Protein AF-A0A6A8LRF7-F1 (afdb_monomer_lite)

Sequence (120 aa):
MNNIIVSMYNKSQNEAGPKAKIDVENFLKIYDFKIQDFYFYGGRRAELVSYRQSLFDIPFRLKGRYENAIFQYPALNERTNKVIMRNLKKNSQKVYILIHDLESLRFKNDGNNFELDLLN

Radius of gyration: 14.9 Å; chains: 1; bounding box: 40×31×33 Å

Foldseek 3Di:
DAAEEEDADEPPDPDPLVVVVVVVVVVCVVVVYDYHYDYAYPDPCRVVVVVCCLPPVLLVSLPAAEAEYEYEPDHDDPSSVVSNVVSCVVRYPYYHYHYPDDPQPPDPVPPDDDDDPPDD

Organism: NCBI:txid1624

InterPro domains:
  IPR058591 Glucosyltransferase 3-like, N-terminal domain [PF26334] (3-119)

Secondary structure (DSSP, 8-state):
--EEEEEEEETT---HHHHHHHHHHHHHHTTTPEEEEEEE--STTHHHHHHHIIIIIHHHHT-S-EEEEEEEE--SSHHHHHHHHHHHHHHEEEEEEEES--TTTS--SS----------

Structure (mmCIF, N/CA/C/O backbone):
data_AF-A0A6A8LRF7-F1
#
_entry.id   AF-A0A6A8LRF7-F1
#
loop_
_atom_site.group_PDB
_atom_site.id
_atom_site.type_symbol
_atom_site.label_atom_id
_atom_site.label_alt_id
_atom_site.label_comp_id
_atom_site.label_asym_id
_atom_site.label_entity_id
_atom_site.label_seq_id
_atom_site.pdbx_PDB_ins_code
_atom_site.Cartn_x
_atom_site.Cartn_y
_atom_site.Cartn_z
_atom_site.occupancy
_atom_site.B_iso_or_equiv
_atom_site.auth_seq_id
_atom_site.auth_comp_id
_atom_site.auth_asym_id
_atom_site.auth_atom_id
_atom_site.pdbx_PDB_model_num
ATOM 1 N N . MET A 1 1 ? -16.944 1.942 7.813 1.00 70.06 1 MET A N 1
ATOM 2 C CA . MET A 1 1 ? -15.719 1.143 8.017 1.00 70.06 1 MET A CA 1
ATOM 3 C C . MET A 1 1 ? -14.554 1.918 7.425 1.00 70.06 1 MET A C 1
ATOM 5 O O . MET A 1 1 ? -14.681 2.375 6.295 1.00 70.06 1 MET A O 1
ATOM 9 N N . ASN A 1 2 ? -13.469 2.163 8.166 1.00 90.19 2 ASN A N 1
ATOM 10 C CA . ASN A 1 2 ? -12.322 2.916 7.627 1.00 90.19 2 ASN A CA 1
ATOM 11 C C . ASN A 1 2 ? -11.283 1.957 7.028 1.00 90.19 2 ASN A C 1
ATOM 13 O O . ASN A 1 2 ? -10.399 1.477 7.740 1.00 90.19 2 ASN A O 1
ATOM 17 N N . ASN A 1 3 ? -11.408 1.680 5.730 1.00 94.19 3 ASN A N 1
ATOM 18 C CA . ASN A 1 3 ? -10.578 0.716 5.010 1.00 94.19 3 ASN A CA 1
ATOM 19 C C . ASN A 1 3 ? -9.625 1.416 4.035 1.00 94.19 3 ASN A C 1
ATOM 21 O O . ASN A 1 3 ? -9.998 2.419 3.423 1.00 94.19 3 ASN A O 1
ATOM 25 N N . ILE A 1 4 ? -8.416 0.877 3.866 1.00 94.50 4 ILE A N 1
ATOM 26 C CA . ILE A 1 4 ? -7.434 1.395 2.906 1.00 94.50 4 ILE A CA 1
ATOM 27 C C . ILE A 1 4 ? -6.859 0.304 2.016 1.00 94.50 4 ILE A C 1
ATOM 29 O O . ILE A 1 4 ? -6.674 -0.837 2.441 1.00 94.50 4 ILE A O 1
ATOM 33 N N . ILE A 1 5 ? -6.516 0.690 0.792 1.00 93.19 5 ILE A N 1
ATOM 34 C CA . ILE A 1 5 ? -5.633 -0.072 -0.083 1.00 93.19 5 ILE A CA 1
ATOM 35 C C . ILE A 1 5 ? -4.389 0.756 -0.387 1.00 93.19 5 ILE A C 1
ATOM 37 O O . ILE A 1 5 ? -4.486 1.931 -0.728 1.00 93.19 5 ILE A O 1
ATOM 41 N N . VAL A 1 6 ? -3.219 0.145 -0.232 1.00 91.06 6 VAL A N 1
ATOM 42 C CA . VAL A 1 6 ? -1.925 0.766 -0.501 1.00 91.06 6 VAL A CA 1
ATOM 43 C C . VAL A 1 6 ? -1.316 0.149 -1.744 1.00 91.06 6 VAL A C 1
ATOM 45 O O . VAL A 1 6 ? -1.077 -1.061 -1.790 1.00 91.06 6 VAL A O 1
ATOM 48 N N . SER A 1 7 ? -1.021 1.002 -2.717 1.00 86.56 7 SER A N 1
ATOM 49 C CA . SER A 1 7 ? -0.426 0.627 -3.991 1.00 86.56 7 SER A CA 1
ATOM 50 C C . SER A 1 7 ? 0.812 1.462 -4.267 1.00 86.56 7 SER A C 1
ATOM 52 O O . SER A 1 7 ? 0.916 2.622 -3.863 1.00 86.56 7 SER A O 1
ATOM 54 N N . MET A 1 8 ? 1.778 0.865 -4.958 1.00 80.69 8 MET A N 1
ATOM 55 C CA . MET A 1 8 ? 2.938 1.594 -5.446 1.00 80.69 8 MET A CA 1
ATOM 56 C C . MET A 1 8 ? 3.306 1.124 -6.845 1.00 80.69 8 MET A C 1
ATOM 58 O O . MET A 1 8 ? 3.445 -0.081 -7.087 1.00 80.69 8 MET A O 1
ATOM 62 N N . TYR A 1 9 ? 3.450 2.081 -7.756 1.00 75.12 9 TYR A N 1
ATOM 63 C CA . TYR A 1 9 ? 3.728 1.823 -9.164 1.00 75.12 9 TYR A CA 1
ATOM 64 C C . TYR A 1 9 ? 4.564 2.941 -9.797 1.00 75.12 9 TYR A C 1
ATOM 66 O O . TYR A 1 9 ? 4.660 4.063 -9.287 1.00 75.12 9 TYR A O 1
ATOM 74 N N . ASN A 1 10 ? 5.222 2.602 -10.906 1.00 67.38 10 ASN A N 1
ATOM 75 C CA . ASN A 1 10 ? 6.047 3.535 -11.657 1.00 67.38 10 ASN A CA 1
ATOM 76 C C . ASN A 1 10 ? 5.163 4.394 -12.562 1.00 67.38 10 ASN A C 1
ATOM 78 O O . ASN A 1 10 ? 4.446 3.861 -13.405 1.00 67.38 10 ASN A O 1
ATOM 82 N N . LYS A 1 11 ? 5.247 5.722 -12.440 1.00 62.62 11 LYS A N 1
ATOM 83 C CA . LYS A 1 11 ? 4.456 6.631 -13.285 1.00 62.62 11 LYS A CA 1
ATOM 84 C C . LYS A 1 11 ? 4.959 6.680 -14.7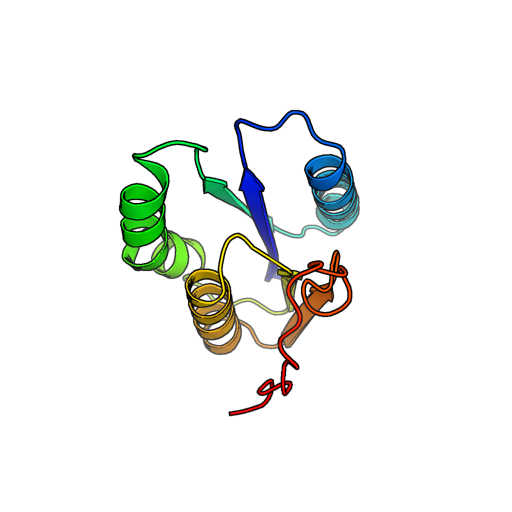35 1.00 62.62 11 LYS A C 1
ATOM 86 O O . LYS A 1 11 ? 4.217 7.095 -15.617 1.00 62.62 11 LYS A O 1
ATOM 91 N N . SER A 1 12 ? 6.214 6.293 -14.985 1.00 57.09 12 SER A N 1
ATOM 92 C CA . SER A 1 12 ? 6.835 6.379 -16.314 1.00 57.09 12 SER A CA 1
ATOM 93 C C . SER A 1 12 ? 6.684 5.119 -17.167 1.00 57.09 12 SER A C 1
ATOM 95 O O . SER A 1 12 ? 7.170 5.109 -18.294 1.00 57.09 12 SER A O 1
ATOM 97 N N . GLN A 1 13 ? 6.070 4.052 -16.649 1.00 55.19 13 GLN A N 1
ATOM 98 C CA . GLN A 1 13 ? 5.905 2.798 -17.382 1.00 55.19 13 GLN A CA 1
ATOM 99 C C . GLN A 1 13 ? 4.444 2.608 -17.793 1.00 55.19 13 GLN A C 1
ATOM 101 O O . GLN A 1 13 ? 3.586 2.319 -16.963 1.00 55.19 13 GLN A O 1
ATOM 106 N N . ASN A 1 14 ? 4.182 2.722 -19.098 1.00 52.03 14 ASN A N 1
ATOM 107 C CA . ASN A 1 14 ? 2.966 2.212 -19.738 1.00 52.03 14 ASN A CA 1
ATOM 108 C C . ASN A 1 14 ? 3.078 0.683 -19.882 1.00 52.03 14 ASN A C 1
ATOM 110 O O . ASN A 1 14 ? 3.147 0.156 -20.988 1.00 52.03 14 ASN A O 1
ATOM 114 N N . GLU A 1 15 ? 3.181 -0.028 -18.762 1.00 54.22 15 GLU A N 1
ATOM 115 C CA . GLU A 1 15 ? 3.309 -1.488 -18.733 1.00 54.22 15 GLU A CA 1
ATOM 116 C C . GLU A 1 15 ? 2.019 -2.155 -18.232 1.00 54.22 15 GLU A C 1
ATOM 118 O O . GLU A 1 15 ? 1.143 -1.515 -17.648 1.00 54.22 15 GLU A O 1
ATOM 123 N N . ALA A 1 16 ? 1.896 -3.466 -18.459 1.00 51.84 16 ALA A N 1
ATOM 124 C CA . ALA A 1 16 ? 0.736 -4.261 -18.052 1.00 51.84 16 ALA A CA 1
ATOM 125 C C . ALA A 1 16 ? 0.620 -4.449 -16.522 1.00 51.84 16 ALA A C 1
ATOM 127 O O . ALA A 1 16 ? -0.483 -4.640 -16.016 1.00 51.84 16 ALA A O 1
ATOM 128 N N . GLY A 1 17 ? 1.727 -4.349 -15.774 1.00 56.34 17 GLY A N 1
ATOM 129 C CA . GLY A 1 17 ? 1.748 -4.484 -14.308 1.00 56.34 17 GLY A CA 1
ATOM 130 C C . GLY A 1 17 ? 0.862 -3.466 -13.567 1.00 56.34 17 GLY A C 1
ATOM 131 O O . GLY A 1 17 ? 0.047 -3.871 -12.738 1.00 56.34 17 GLY A O 1
ATOM 132 N N . PRO A 1 18 ? 0.946 -2.157 -13.884 1.00 65.56 18 PRO A N 1
ATOM 133 C CA . PRO A 1 18 ? 0.023 -1.146 -13.369 1.00 65.56 18 PRO A CA 1
ATOM 134 C C . PRO A 1 18 ? -1.461 -1.474 -13.571 1.00 65.56 18 PRO A C 1
ATOM 136 O O . PRO A 1 18 ? -2.269 -1.143 -12.710 1.00 65.56 18 PRO A O 1
ATOM 139 N N . LYS A 1 19 ? -1.833 -2.158 -14.663 1.00 73.38 19 LYS A N 1
ATOM 140 C CA . LYS A 1 19 ? -3.239 -2.434 -14.990 1.00 73.38 19 LYS A CA 1
ATOM 141 C C . LYS A 1 19 ? -3.914 -3.337 -13.954 1.00 73.38 19 LYS A C 1
ATOM 143 O O . LYS A 1 19 ? -4.997 -3.006 -13.492 1.00 73.38 19 LYS A O 1
ATOM 148 N N . ALA A 1 20 ? -3.245 -4.408 -13.519 1.00 75.25 20 ALA A N 1
ATOM 149 C CA . ALA A 1 20 ? -3.795 -5.317 -12.509 1.00 75.25 20 ALA A CA 1
ATOM 150 C C . ALA A 1 20 ? -4.013 -4.621 -11.152 1.00 75.25 20 ALA A C 1
ATOM 152 O O . ALA A 1 20 ? -5.024 -4.846 -10.490 1.00 75.25 20 ALA A O 1
ATOM 153 N N . LYS A 1 21 ? -3.091 -3.734 -10.754 1.00 78.62 21 LYS A N 1
ATOM 154 C CA . LYS A 1 21 ? -3.221 -2.951 -9.515 1.00 78.62 21 LYS A CA 1
ATOM 155 C C . LYS A 1 21 ? -4.374 -1.948 -9.590 1.00 78.62 21 LYS A C 1
ATOM 157 O O . LYS A 1 21 ? -5.151 -1.843 -8.643 1.00 78.62 21 LYS A O 1
ATOM 162 N N . ILE A 1 22 ? -4.516 -1.277 -10.734 1.00 81.69 22 ILE A N 1
ATOM 163 C CA . ILE A 1 22 ? -5.613 -0.338 -11.001 1.00 81.69 22 ILE A CA 1
ATOM 164 C C . ILE A 1 22 ? -6.966 -1.063 -11.006 1.00 81.69 22 ILE A C 1
ATOM 166 O O . ILE A 1 22 ? -7.939 -0.551 -10.457 1.00 81.69 22 ILE A O 1
ATOM 170 N N . ASP A 1 23 ? -7.046 -2.267 -11.577 1.00 84.69 23 ASP A N 1
ATOM 171 C CA . ASP A 1 23 ? -8.285 -3.053 -11.591 1.00 84.69 23 ASP A CA 1
ATOM 172 C C . ASP A 1 23 ? -8.729 -3.412 -10.164 1.00 84.69 23 ASP A C 1
ATOM 174 O O . ASP A 1 23 ? -9.888 -3.206 -9.800 1.00 84.69 23 ASP A O 1
ATOM 178 N N . VAL A 1 24 ? -7.797 -3.860 -9.317 1.00 85.88 24 VAL A N 1
ATOM 179 C CA . VAL A 1 24 ? -8.063 -4.134 -7.895 1.00 85.88 24 VAL A CA 1
ATOM 180 C C . VAL A 1 24 ? -8.543 -2.880 -7.160 1.00 85.88 24 VAL A C 1
ATOM 182 O O . VAL A 1 24 ? -9.515 -2.941 -6.404 1.00 85.88 24 VAL A O 1
ATOM 185 N N . GLU A 1 25 ? -7.890 -1.740 -7.381 1.00 86.56 25 GLU A N 1
ATOM 186 C CA . GLU A 1 25 ? -8.292 -0.458 -6.795 1.00 86.56 25 GLU A CA 1
ATOM 187 C C . GLU A 1 25 ? -9.714 -0.070 -7.215 1.00 86.56 25 GLU A C 1
ATOM 189 O O . GLU A 1 25 ? -10.517 0.320 -6.367 1.00 86.56 25 GLU A O 1
ATOM 194 N N . ASN A 1 26 ? -10.058 -0.244 -8.494 1.00 88.31 26 ASN A N 1
ATOM 195 C CA . ASN A 1 26 ? -11.394 0.037 -9.016 1.00 88.31 26 ASN A CA 1
ATOM 196 C C . ASN A 1 26 ? -12.464 -0.851 -8.373 1.00 88.31 26 ASN A C 1
ATOM 198 O O . ASN A 1 26 ? -13.510 -0.338 -7.974 1.00 88.31 26 ASN A O 1
ATOM 202 N N . PHE A 1 27 ? -12.203 -2.153 -8.218 1.00 90.94 27 PHE A N 1
ATOM 203 C CA . PHE A 1 27 ? -13.134 -3.055 -7.537 1.00 90.94 27 PHE A CA 1
ATOM 204 C C . PHE A 1 27 ? -13.334 -2.667 -6.072 1.00 90.94 27 PHE A C 1
ATOM 206 O O . PHE A 1 27 ? -14.465 -2.617 -5.596 1.00 90.94 27 PHE A O 1
ATOM 213 N N . LEU A 1 28 ? -12.256 -2.363 -5.350 1.00 89.56 28 LEU A N 1
ATOM 214 C CA . LEU A 1 28 ? -12.329 -2.058 -3.920 1.00 89.56 28 LEU A CA 1
ATOM 215 C C . LEU A 1 28 ? -12.897 -0.670 -3.627 1.00 89.56 28 LEU A C 1
ATOM 217 O O . LEU A 1 28 ? -13.494 -0.464 -2.570 1.00 89.56 28 LEU A O 1
ATOM 221 N N . LYS A 1 29 ? -12.791 0.261 -4.575 1.00 89.50 29 LYS A N 1
ATOM 222 C CA . LYS A 1 29 ? -13.445 1.567 -4.492 1.00 89.50 29 LYS A CA 1
ATOM 223 C C . LYS A 1 29 ? -14.968 1.448 -4.387 1.00 89.50 29 LYS A C 1
ATOM 225 O O . LYS A 1 29 ? -15.578 2.257 -3.698 1.00 89.50 29 LYS A O 1
ATOM 230 N N . ILE A 1 30 ? -15.568 0.428 -5.011 1.00 91.31 30 ILE A N 1
ATOM 231 C CA . ILE A 1 30 ? -17.011 0.130 -4.907 1.00 91.31 30 ILE A CA 1
ATOM 232 C C . ILE A 1 30 ? -17.398 -0.248 -3.464 1.00 91.31 30 ILE A C 1
ATOM 234 O O . ILE A 1 30 ? -18.537 -0.050 -3.059 1.00 91.31 30 ILE A O 1
ATOM 238 N N . TYR A 1 31 ? -16.440 -0.737 -2.671 1.00 89.81 31 TYR A N 1
ATOM 239 C CA . TYR A 1 31 ? -16.606 -1.110 -1.262 1.00 89.81 31 TYR A CA 1
ATOM 240 C C . TYR A 1 31 ? -16.050 -0.051 -0.288 1.00 89.81 31 TYR A C 1
ATOM 242 O O . TYR A 1 31 ? -15.646 -0.386 0.828 1.00 89.81 31 TYR A O 1
ATOM 250 N N . ASP A 1 32 ? -15.978 1.215 -0.712 1.00 90.12 32 ASP A N 1
ATOM 251 C CA . ASP A 1 32 ? -15.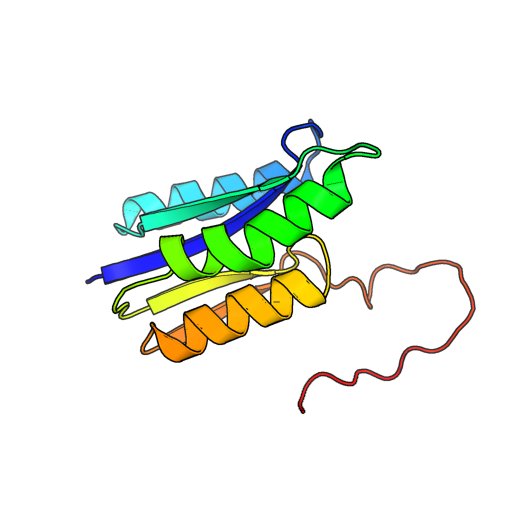524 2.363 0.090 1.00 90.12 32 ASP A CA 1
ATOM 252 C C . ASP A 1 32 ? -14.085 2.261 0.634 1.00 90.12 32 ASP A C 1
ATOM 254 O O . ASP A 1 32 ? -13.723 2.901 1.630 1.00 90.12 32 ASP A O 1
ATOM 258 N N . PHE A 1 33 ? -13.216 1.483 -0.019 1.00 92.56 33 PHE A N 1
ATOM 259 C CA . PHE A 1 33 ? -11.791 1.515 0.303 1.00 92.56 33 PHE A CA 1
ATOM 260 C C . PHE A 1 33 ? -11.174 2.836 -0.155 1.00 92.56 33 PHE A C 1
ATOM 262 O O . PHE A 1 33 ? -11.285 3.242 -1.314 1.00 92.56 33 PHE A O 1
ATOM 269 N N . LYS A 1 34 ? -10.445 3.490 0.751 1.00 91.94 34 LYS A N 1
ATOM 270 C CA . LYS A 1 34 ? -9.621 4.649 0.409 1.00 91.94 34 LYS A CA 1
ATOM 271 C C . LYS A 1 34 ? -8.337 4.181 -0.265 1.00 91.94 34 LYS A C 1
ATOM 273 O O . LYS A 1 34 ? -7.573 3.398 0.301 1.00 91.94 34 LYS A O 1
ATOM 278 N N . ILE A 1 35 ? -8.100 4.690 -1.466 1.00 89.25 35 ILE A N 1
ATOM 279 C CA . ILE A 1 35 ? -6.918 4.367 -2.260 1.00 89.25 35 ILE A CA 1
ATOM 280 C C . ILE A 1 35 ? -5.760 5.255 -1.809 1.00 89.25 35 ILE A C 1
ATOM 282 O O . ILE A 1 35 ? -5.874 6.483 -1.792 1.00 89.25 35 ILE A O 1
ATOM 286 N N . GLN A 1 36 ? -4.649 4.629 -1.431 1.00 88.62 36 GLN A N 1
ATOM 287 C CA . GLN A 1 36 ? -3.432 5.303 -1.017 1.00 88.62 36 GLN A CA 1
ATOM 288 C C . GLN A 1 36 ? -2.268 4.911 -1.925 1.00 88.62 36 GLN A C 1
ATOM 290 O O . GLN A 1 36 ? -1.513 3.976 -1.649 1.00 88.62 36 GLN A O 1
ATOM 295 N N . ASP A 1 37 ? -2.102 5.705 -2.979 1.00 83.88 37 ASP A N 1
ATOM 296 C CA . ASP A 1 37 ? -1.086 5.465 -3.995 1.00 83.88 37 ASP A CA 1
ATOM 297 C C . ASP A 1 37 ? 0.216 6.207 -3.716 1.00 83.88 37 ASP A C 1
ATOM 299 O O . ASP A 1 37 ? 0.248 7.368 -3.272 1.00 83.88 37 ASP A O 1
ATOM 303 N N . PHE A 1 38 ? 1.305 5.521 -4.044 1.00 79.56 38 PHE A N 1
ATOM 304 C CA . PHE A 1 38 ? 2.656 6.051 -4.066 1.00 79.56 38 PHE A CA 1
ATOM 305 C C . PHE A 1 38 ? 3.232 5.911 -5.477 1.00 79.56 38 PHE A C 1
ATOM 307 O O . PHE A 1 38 ? 3.129 4.863 -6.114 1.00 79.56 38 PHE A O 1
ATOM 314 N N . TYR A 1 39 ? 3.861 6.978 -5.962 1.00 71.25 39 TYR A N 1
ATOM 315 C CA . TYR A 1 39 ? 4.435 7.029 -7.304 1.00 71.25 39 TYR A CA 1
ATOM 316 C C . TYR A 1 39 ? 5.936 7.227 -7.211 1.00 71.25 39 TYR A C 1
ATOM 318 O O . TYR A 1 39 ? 6.397 8.162 -6.554 1.00 71.25 39 TYR A O 1
ATOM 326 N N . PHE A 1 40 ? 6.698 6.435 -7.955 1.00 66.69 40 PHE A N 1
ATOM 327 C CA . PHE A 1 40 ? 8.108 6.715 -8.205 1.00 66.69 40 PHE A CA 1
ATOM 328 C C . PHE A 1 40 ? 8.328 7.046 -9.685 1.00 66.69 40 PHE A C 1
ATOM 330 O O . PHE A 1 40 ? 7.562 6.627 -10.553 1.00 66.69 40 PHE A O 1
ATOM 337 N N . TYR A 1 41 ? 9.357 7.849 -9.955 1.00 58.38 41 TYR A N 1
ATOM 338 C CA . TYR A 1 41 ? 9.789 8.203 -11.306 1.00 58.38 41 TYR A CA 1
ATOM 339 C C . TYR A 1 41 ? 11.021 7.371 -11.655 1.00 58.38 41 TYR A C 1
ATOM 341 O O . TYR A 1 41 ? 12.003 7.435 -10.917 1.00 58.38 41 TYR A O 1
ATOM 349 N N . GLY A 1 42 ? 10.997 6.617 -12.757 1.00 49.22 42 GLY A N 1
ATOM 350 C CA . GLY A 1 42 ? 12.183 5.923 -13.264 1.00 49.22 42 GLY A CA 1
ATOM 351 C C . GLY A 1 42 ? 13.263 6.910 -13.726 1.00 49.22 42 GLY A C 1
ATOM 352 O O . GLY A 1 42 ? 13.016 7.749 -14.587 1.00 49.22 42 GLY A O 1
ATOM 353 N N . GLY A 1 43 ? 14.462 6.840 -13.139 1.00 54.62 43 GLY A N 1
ATOM 354 C CA . GLY A 1 43 ? 15.623 7.656 -13.523 1.00 54.62 43 GLY A CA 1
ATOM 355 C C . GLY A 1 43 ? 16.658 7.794 -12.400 1.00 54.62 43 GLY A C 1
ATOM 356 O O . GLY A 1 43 ? 16.403 7.414 -11.265 1.00 54.62 43 GLY A O 1
ATOM 357 N N . ARG A 1 44 ? 17.823 8.405 -12.667 1.00 49.97 44 ARG A N 1
ATOM 358 C CA . ARG A 1 44 ? 18.904 8.629 -11.669 1.00 49.97 44 ARG A CA 1
ATOM 359 C C . ARG A 1 44 ? 18.482 9.420 -10.412 1.00 49.97 44 ARG A C 1
ATOM 361 O O . ARG A 1 44 ? 19.210 9.441 -9.429 1.00 49.97 44 ARG A O 1
ATOM 368 N N . ARG A 1 45 ? 17.309 10.068 -10.425 1.00 54.56 45 ARG A N 1
ATOM 369 C CA . ARG A 1 45 ? 16.704 10.762 -9.268 1.00 54.56 45 ARG A CA 1
ATOM 370 C C . ARG A 1 45 ? 15.696 9.899 -8.485 1.00 54.56 45 ARG A C 1
ATOM 372 O O . ARG A 1 45 ? 15.205 10.351 -7.453 1.00 54.56 45 ARG A O 1
ATOM 379 N N . ALA A 1 46 ? 15.402 8.680 -8.945 1.00 56.22 46 ALA A N 1
ATOM 380 C CA . ALA A 1 46 ? 14.436 7.759 -8.340 1.00 56.22 46 ALA A CA 1
ATOM 381 C C . ALA A 1 46 ? 14.811 7.381 -6.907 1.00 56.22 46 ALA A C 1
ATOM 383 O O . ALA A 1 46 ? 13.950 7.323 -6.038 1.00 56.22 46 ALA A O 1
ATOM 384 N N . GLU A 1 47 ? 16.100 7.173 -6.646 1.00 55.03 47 GLU A N 1
ATOM 385 C CA . GLU A 1 47 ? 16.587 6.699 -5.353 1.00 55.03 47 GLU A CA 1
ATOM 386 C C . GLU A 1 47 ? 16.414 7.759 -4.256 1.00 55.03 47 GLU A C 1
ATOM 388 O O . GLU A 1 47 ? 15.815 7.485 -3.217 1.00 55.03 47 GLU A O 1
ATOM 393 N N . LEU A 1 48 ? 16.801 9.010 -4.527 1.00 55.22 48 LEU A N 1
ATOM 394 C CA . LEU A 1 48 ? 16.612 10.139 -3.608 1.00 55.22 48 LEU A CA 1
ATOM 395 C C . LEU A 1 48 ? 15.130 10.457 -3.354 1.00 55.22 48 LEU A C 1
ATOM 397 O O . LEU A 1 48 ? 14.739 10.743 -2.221 1.00 55.22 48 LEU A O 1
ATOM 401 N N . VAL A 1 49 ? 14.290 10.386 -4.390 1.00 60.53 49 VAL A N 1
ATOM 402 C CA . VAL A 1 49 ? 12.836 10.572 -4.254 1.00 60.53 49 VAL A CA 1
ATOM 403 C C . VAL A 1 49 ? 12.218 9.413 -3.468 1.00 60.53 49 VAL A C 1
ATOM 405 O O . VAL A 1 49 ? 11.405 9.660 -2.580 1.00 60.53 49 VAL A O 1
ATOM 408 N N . SER A 1 50 ? 12.660 8.173 -3.702 1.00 59.28 50 SER A N 1
ATOM 409 C CA . SER A 1 50 ? 12.223 7.001 -2.933 1.00 59.28 50 SER A CA 1
ATOM 410 C C . SER A 1 50 ? 12.629 7.095 -1.461 1.00 59.28 50 SER A C 1
ATOM 412 O O . SER A 1 50 ? 11.856 6.714 -0.586 1.00 59.28 50 SER A O 1
ATOM 414 N N . TYR A 1 51 ? 13.799 7.673 -1.167 1.00 59.16 51 TYR A N 1
ATOM 415 C CA . TYR A 1 51 ? 14.288 7.875 0.193 1.00 59.16 51 TYR A CA 1
ATOM 416 C C . TYR A 1 51 ? 13.424 8.887 0.952 1.00 59.16 51 TYR A C 1
ATOM 418 O O . TYR A 1 51 ? 12.984 8.614 2.070 1.00 59.16 51 TYR A O 1
ATOM 426 N N . ARG A 1 52 ? 13.112 10.033 0.329 1.00 60.78 52 ARG A N 1
ATOM 427 C CA . ARG A 1 52 ? 12.216 11.042 0.920 1.00 60.78 52 ARG A CA 1
ATOM 428 C C . ARG A 1 52 ? 10.794 10.507 1.086 1.00 60.78 52 ARG A C 1
ATOM 430 O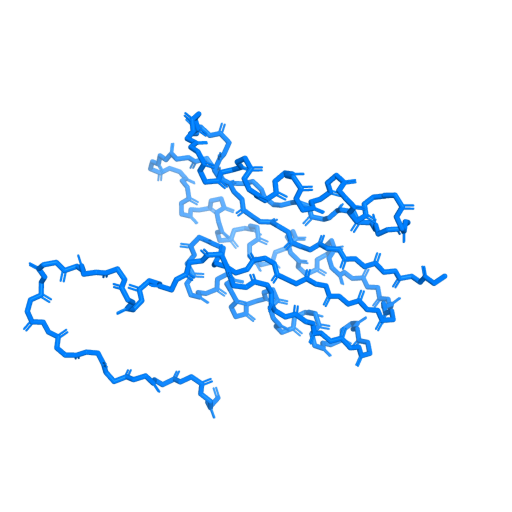 O . ARG A 1 52 ? 10.219 10.675 2.160 1.00 60.78 52 ARG A O 1
ATOM 437 N N . GLN A 1 53 ? 10.272 9.797 0.087 1.00 59.38 53 GLN A N 1
ATOM 438 C CA . GLN A 1 53 ? 8.952 9.169 0.174 1.00 59.38 53 GLN A CA 1
ATOM 439 C C . GLN A 1 53 ? 8.891 8.117 1.280 1.00 59.38 53 GLN A C 1
ATOM 441 O O . GLN A 1 53 ? 7.960 8.109 2.081 1.00 59.38 53 GLN A O 1
ATOM 446 N N . SER A 1 54 ? 9.911 7.263 1.373 1.00 60.16 54 SER A N 1
ATOM 447 C CA . SER A 1 54 ? 9.990 6.239 2.409 1.00 60.16 54 SER A CA 1
ATOM 448 C C . SER A 1 54 ? 10.090 6.830 3.813 1.00 60.16 54 SER A C 1
ATOM 450 O O . SER A 1 54 ? 9.618 6.198 4.752 1.00 60.16 54 SER A O 1
ATOM 452 N N . LEU A 1 55 ? 10.720 7.989 3.996 1.00 61.59 55 LEU A N 1
ATOM 453 C CA . LEU A 1 55 ? 10.906 8.567 5.329 1.00 61.59 55 LEU A CA 1
ATOM 454 C C . LEU A 1 55 ? 9.772 9.487 5.772 1.00 61.59 55 LEU A C 1
ATOM 456 O O . LEU A 1 55 ? 9.494 9.547 6.965 1.00 61.59 5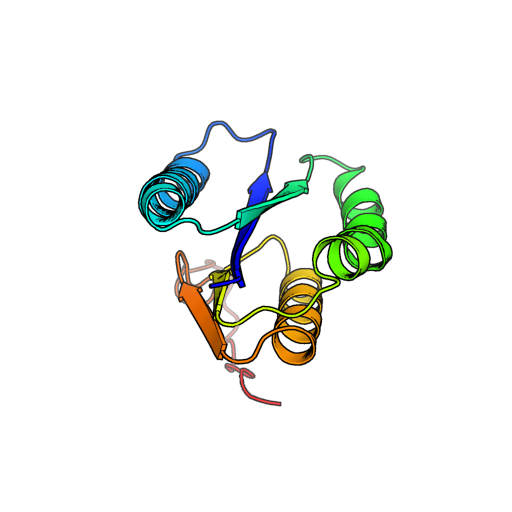5 LEU A O 1
ATOM 460 N N . PHE A 1 56 ? 9.123 10.189 4.845 1.00 66.50 56 PHE A N 1
ATOM 461 C CA . PHE A 1 56 ? 8.155 11.229 5.194 1.00 66.50 56 PHE A CA 1
ATOM 462 C C . PHE A 1 56 ? 6.775 10.975 4.597 1.00 66.50 56 PHE A C 1
ATOM 464 O O . PHE A 1 56 ? 5.797 10.950 5.343 1.00 66.50 56 PHE A O 1
ATOM 471 N N . ASP A 1 57 ? 6.677 10.717 3.292 1.00 70.62 57 ASP A N 1
ATOM 472 C CA . ASP A 1 57 ? 5.368 10.613 2.636 1.00 70.62 57 ASP A CA 1
ATOM 473 C C . ASP A 1 57 ? 4.599 9.365 3.068 1.00 70.62 57 ASP A C 1
ATOM 475 O O . ASP A 1 57 ? 3.412 9.457 3.374 1.00 70.62 57 ASP A O 1
ATOM 479 N N . ILE A 1 58 ? 5.260 8.205 3.139 1.00 75.44 58 ILE A N 1
ATOM 480 C CA . ILE A 1 58 ? 4.617 6.947 3.540 1.00 75.44 58 ILE A CA 1
ATOM 481 C C . ILE A 1 58 ? 4.129 7.017 4.995 1.00 75.44 58 ILE A C 1
ATOM 483 O O . ILE A 1 58 ? 2.941 6.782 5.219 1.00 75.44 58 ILE A O 1
ATOM 487 N N . PRO A 1 59 ? 4.961 7.386 5.991 1.00 73.81 59 PRO A N 1
ATOM 488 C CA . PRO A 1 59 ? 4.492 7.485 7.372 1.00 73.81 59 PRO A CA 1
ATOM 489 C C . PRO A 1 59 ? 3.402 8.540 7.570 1.00 73.81 59 PRO A C 1
ATOM 491 O O . PRO A 1 59 ? 2.491 8.332 8.369 1.00 73.81 59 PRO A O 1
ATOM 494 N N . PHE A 1 60 ? 3.476 9.664 6.851 1.00 78.00 60 PHE A N 1
ATOM 495 C CA . PHE A 1 60 ? 2.486 10.729 6.969 1.00 78.00 60 PHE A CA 1
ATOM 496 C C . PHE A 1 60 ? 1.147 10.342 6.335 1.00 78.00 60 PHE A C 1
ATOM 498 O O . PHE A 1 60 ? 0.107 10.493 6.970 1.00 78.00 60 PHE A O 1
ATOM 505 N N . ARG A 1 61 ? 1.158 9.796 5.114 1.00 81.25 61 ARG A N 1
ATOM 506 C CA . ARG A 1 61 ? -0.065 9.407 4.393 1.00 81.25 61 ARG A CA 1
ATOM 507 C C . ARG A 1 61 ? -0.729 8.165 4.975 1.00 81.25 61 ARG A C 1
ATOM 509 O O . ARG A 1 61 ? -1.946 8.048 4.940 1.00 81.25 61 ARG A O 1
ATOM 516 N N . LEU A 1 62 ? 0.050 7.263 5.570 1.00 84.62 62 LEU A N 1
ATOM 517 C CA . LEU A 1 62 ? -0.483 6.101 6.285 1.00 84.62 62 LEU A CA 1
ATOM 518 C C . LEU A 1 62 ? -0.811 6.396 7.752 1.00 84.62 62 LEU A C 1
ATOM 520 O O . LEU A 1 62 ? -1.174 5.472 8.481 1.00 84.62 62 LEU A O 1
ATOM 524 N N . LYS A 1 63 ? -0.709 7.649 8.211 1.00 83.44 63 LYS A N 1
ATOM 525 C CA . LYS A 1 63 ? -1.095 8.036 9.570 1.00 83.44 63 LYS A CA 1
ATOM 526 C C . LYS A 1 63 ? -2.617 7.967 9.710 1.00 83.44 63 LYS A C 1
ATOM 528 O O . LYS A 1 63 ? -3.343 8.644 8.992 1.00 83.44 63 LYS A O 1
ATOM 533 N N . GLY A 1 64 ? -3.104 7.166 10.652 1.00 85.50 64 GLY A N 1
ATOM 534 C CA . GLY A 1 64 ? -4.538 6.999 10.882 1.00 85.50 64 GLY A CA 1
ATOM 535 C C . GLY A 1 64 ? -4.854 5.792 11.758 1.00 85.50 64 GLY A C 1
ATOM 536 O O . GLY A 1 64 ? -3.955 5.197 12.349 1.00 85.50 64 GLY A O 1
ATOM 537 N N . ARG A 1 65 ? -6.142 5.449 11.845 1.00 89.88 65 ARG A N 1
ATOM 538 C CA . ARG A 1 65 ? -6.624 4.179 12.401 1.00 89.88 65 ARG A CA 1
ATOM 539 C C . ARG A 1 65 ? -7.547 3.516 11.393 1.00 89.88 65 ARG A C 1
ATOM 541 O O . ARG A 1 65 ? -8.607 4.065 11.098 1.00 89.88 65 ARG A O 1
ATOM 548 N N . TYR A 1 66 ? -7.141 2.366 10.880 1.00 92.88 66 TYR A N 1
ATOM 549 C CA . TYR A 1 66 ? -7.858 1.624 9.851 1.00 92.88 66 TYR A CA 1
ATOM 550 C C . TYR A 1 66 ? -8.371 0.298 10.411 1.00 92.88 66 TYR A C 1
ATOM 552 O O . TYR A 1 66 ? -7.710 -0.350 11.221 1.00 92.88 66 TYR A O 1
ATOM 560 N N . GLU A 1 67 ? -9.556 -0.118 9.985 1.00 92.94 67 GLU A N 1
ATOM 561 C CA . GLU A 1 67 ? -10.085 -1.443 10.319 1.00 92.94 67 GLU A CA 1
ATOM 562 C C . GLU A 1 67 ? -9.375 -2.500 9.471 1.00 92.94 67 GLU A C 1
ATOM 564 O O . GLU A 1 67 ? -8.791 -3.446 9.999 1.00 92.94 67 GLU A O 1
ATOM 569 N N . ASN A 1 68 ? -9.344 -2.281 8.155 1.00 94.06 68 ASN A N 1
ATOM 570 C CA . ASN A 1 68 ? -8.692 -3.166 7.201 1.00 94.06 68 ASN A CA 1
ATOM 571 C C . ASN A 1 68 ? -7.721 -2.376 6.325 1.00 94.06 68 ASN A C 1
ATOM 573 O O . ASN A 1 68 ? -8.084 -1.348 5.750 1.00 94.06 68 ASN A O 1
ATOM 577 N N . ALA A 1 69 ? -6.502 -2.886 6.187 1.00 94.25 69 ALA A N 1
ATOM 578 C CA . ALA A 1 69 ? -5.526 -2.392 5.232 1.00 94.25 69 ALA A CA 1
ATOM 579 C C . ALA A 1 69 ? -5.110 -3.503 4.273 1.00 94.25 69 ALA A C 1
ATOM 581 O O . ALA A 1 69 ? -4.692 -4.572 4.710 1.00 94.25 69 ALA A O 1
ATOM 582 N N . ILE A 1 70 ? -5.200 -3.243 2.973 1.00 94.38 70 ILE A N 1
ATOM 583 C CA . ILE A 1 70 ? -4.716 -4.140 1.924 1.00 94.38 70 ILE A CA 1
ATOM 584 C C . ILE A 1 70 ? -3.444 -3.537 1.341 1.00 94.38 70 ILE A C 1
ATOM 586 O O . ILE A 1 70 ? -3.433 -2.378 0.939 1.00 94.38 70 ILE A O 1
ATOM 590 N N . PHE A 1 71 ? -2.369 -4.312 1.283 1.00 93.38 71 PHE A N 1
ATOM 591 C CA . PHE A 1 71 ? -1.123 -3.900 0.650 1.00 93.38 71 PHE A CA 1
ATOM 592 C C . PHE A 1 71 ? -0.882 -4.689 -0.633 1.00 93.38 71 PHE A C 1
ATOM 594 O O . PHE A 1 71 ? -0.786 -5.913 -0.591 1.00 93.38 71 PHE A O 1
ATOM 601 N N . GLN A 1 72 ? -0.750 -3.984 -1.758 1.00 90.62 72 GLN A N 1
ATOM 602 C CA . GLN A 1 72 ? -0.424 -4.575 -3.054 1.00 90.62 72 GLN A CA 1
ATOM 603 C C . GLN A 1 72 ? 1.096 -4.774 -3.188 1.00 90.62 72 GLN A C 1
ATOM 605 O O . GLN A 1 72 ? 1.828 -3.848 -3.550 1.00 90.62 72 GLN A O 1
ATOM 610 N N . TYR A 1 73 ? 1.564 -5.984 -2.884 1.00 86.94 73 TYR A N 1
ATOM 611 C CA . TYR A 1 73 ? 2.968 -6.394 -2.955 1.00 86.94 73 TYR A CA 1
ATOM 612 C C . TYR A 1 73 ? 3.332 -6.926 -4.356 1.00 86.94 73 TYR A C 1
ATOM 614 O O . TYR A 1 73 ? 2.502 -7.597 -4.968 1.00 86.94 73 TYR A O 1
ATOM 622 N N . PRO A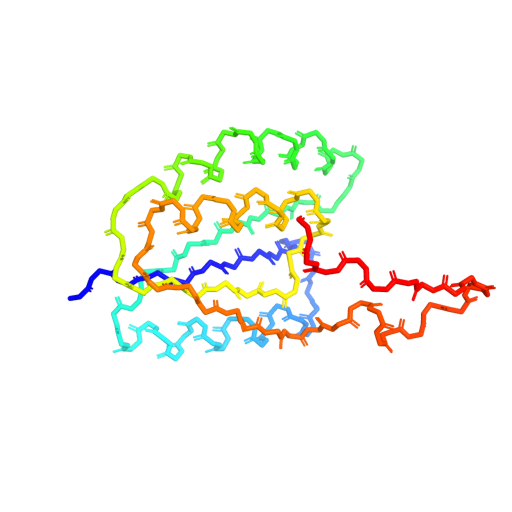 1 74 ? 4.561 -6.703 -4.857 1.00 80.12 74 PRO A N 1
ATOM 623 C CA . PRO A 1 74 ? 5.614 -5.870 -4.279 1.00 80.12 74 PRO A CA 1
ATOM 624 C C . PRO A 1 74 ? 5.424 -4.383 -4.615 1.00 80.12 74 PRO A C 1
ATOM 626 O O . PRO A 1 74 ? 4.767 -4.017 -5.597 1.00 80.12 74 PRO A O 1
ATOM 629 N N . ALA A 1 75 ? 6.006 -3.509 -3.785 1.00 81.56 75 ALA A N 1
ATOM 630 C CA . ALA A 1 75 ? 6.242 -2.111 -4.143 1.00 81.56 75 ALA A CA 1
ATOM 631 C C . ALA A 1 75 ? 7.479 -2.011 -5.071 1.00 81.56 75 ALA A C 1
ATOM 633 O O . ALA A 1 75 ? 7.580 -2.754 -6.037 1.00 81.56 75 ALA A O 1
ATOM 634 N N . LEU A 1 76 ? 8.423 -1.099 -4.806 1.00 75.44 76 LEU A N 1
ATOM 635 C CA . LEU A 1 76 ? 9.637 -0.909 -5.625 1.00 75.44 76 LEU A CA 1
ATOM 636 C C . LEU A 1 76 ? 10.830 -1.709 -5.105 1.00 75.44 76 LEU A C 1
ATOM 638 O O . LEU A 1 76 ? 11.56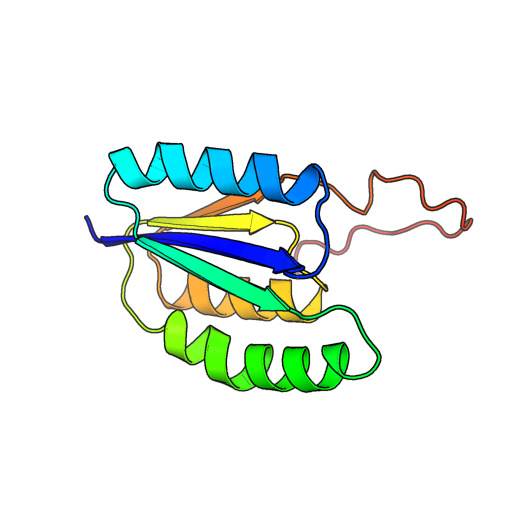3 -2.310 -5.877 1.00 75.44 76 LEU A O 1
ATOM 642 N N . ASN A 1 77 ? 11.076 -1.649 -3.797 1.00 74.62 77 ASN A N 1
ATOM 643 C CA . ASN A 1 77 ? 12.226 -2.284 -3.167 1.00 74.62 77 ASN A CA 1
ATOM 644 C C . ASN A 1 77 ? 11.867 -2.792 -1.766 1.00 74.62 77 ASN A C 1
ATOM 646 O O . ASN A 1 77 ? 10.852 -2.410 -1.171 1.00 74.62 77 ASN A O 1
ATOM 650 N N . GLU A 1 78 ? 12.729 -3.652 -1.227 1.00 79.06 78 GLU A N 1
ATOM 651 C CA . GLU A 1 78 ? 12.527 -4.294 0.072 1.00 79.06 78 GLU A CA 1
ATOM 652 C C . GLU A 1 78 ? 12.394 -3.279 1.219 1.00 79.06 78 GLU A C 1
ATOM 654 O O . GLU A 1 78 ? 11.561 -3.438 2.114 1.00 79.06 78 GLU A O 1
ATOM 659 N N . ARG A 1 79 ? 13.158 -2.181 1.172 1.00 79.75 79 ARG A N 1
ATOM 660 C CA . ARG A 1 79 ? 13.095 -1.121 2.183 1.00 79.75 79 ARG A CA 1
ATOM 661 C C . ARG A 1 79 ? 11.712 -0.476 2.231 1.00 79.75 79 ARG A C 1
ATOM 663 O O . ARG A 1 79 ? 11.140 -0.351 3.314 1.00 79.75 79 ARG A O 1
ATOM 670 N N . THR A 1 80 ? 11.168 -0.084 1.083 1.00 79.00 80 THR A N 1
ATOM 671 C CA . THR A 1 80 ? 9.841 0.525 0.986 1.00 79.00 80 THR A CA 1
ATOM 672 C C . THR A 1 80 ? 8.757 -0.459 1.414 1.00 79.00 80 THR A C 1
ATOM 674 O O . THR A 1 80 ? 7.876 -0.074 2.181 1.00 79.00 80 THR A O 1
ATOM 677 N N . ASN A 1 81 ? 8.870 -1.738 1.033 1.00 84.75 81 ASN A N 1
ATOM 678 C CA . ASN A 1 81 ? 7.976 -2.795 1.517 1.00 84.75 81 ASN A CA 1
ATOM 679 C C . ASN A 1 81 ? 7.970 -2.859 3.055 1.00 84.75 81 ASN A C 1
ATOM 681 O O . ASN A 1 81 ? 6.904 -2.811 3.672 1.00 84.75 81 ASN A O 1
ATOM 685 N N . LYS A 1 82 ? 9.153 -2.886 3.690 1.00 87.19 82 LYS A N 1
ATOM 686 C CA . LYS A 1 82 ? 9.290 -2.902 5.158 1.00 87.19 82 LYS A CA 1
ATOM 687 C C . LYS A 1 82 ? 8.671 -1.662 5.804 1.00 87.19 82 LYS A C 1
ATOM 689 O O . LYS A 1 82 ? 7.994 -1.779 6.823 1.00 87.19 82 LYS A O 1
ATOM 694 N N . VAL A 1 83 ? 8.875 -0.473 5.234 1.00 86.69 83 VAL A N 1
ATOM 695 C CA . VAL A 1 83 ? 8.301 0.770 5.775 1.00 86.69 83 VAL A CA 1
ATOM 696 C C . VAL A 1 83 ? 6.777 0.789 5.671 1.00 86.69 83 VAL A C 1
ATOM 698 O O . VAL A 1 83 ? 6.119 1.123 6.660 1.00 86.69 83 VAL A O 1
ATOM 701 N N . ILE A 1 84 ? 6.212 0.425 4.517 1.00 88.12 84 ILE A N 1
ATOM 702 C CA . ILE A 1 84 ? 4.756 0.348 4.330 1.00 88.12 84 ILE A CA 1
ATOM 703 C C . ILE A 1 84 ? 4.177 -0.645 5.335 1.00 88.12 84 ILE A C 1
ATOM 705 O O . ILE A 1 84 ? 3.293 -0.287 6.110 1.00 88.12 84 ILE A O 1
ATOM 709 N N . MET A 1 85 ? 4.745 -1.851 5.403 1.00 90.69 85 MET A N 1
ATOM 710 C CA . MET A 1 85 ? 4.288 -2.901 6.309 1.00 90.69 85 MET A CA 1
ATOM 711 C C . MET A 1 85 ? 4.313 -2.459 7.775 1.00 90.69 85 MET A C 1
ATOM 713 O O . MET A 1 85 ? 3.333 -2.647 8.492 1.00 90.69 85 MET A O 1
ATOM 717 N N . ARG A 1 86 ? 5.402 -1.823 8.229 1.00 91.81 86 ARG A N 1
ATOM 718 C CA . ARG A 1 86 ? 5.511 -1.308 9.605 1.00 91.81 86 ARG A CA 1
ATOM 719 C C . ARG A 1 86 ? 4.430 -0.276 9.921 1.00 91.81 86 ARG A C 1
ATOM 721 O O . ARG A 1 86 ? 3.830 -0.339 10.990 1.00 91.81 86 ARG A O 1
ATOM 728 N N . ASN A 1 87 ? 4.163 0.655 9.004 1.00 90.88 87 ASN A N 1
ATOM 729 C CA . ASN A 1 87 ? 3.127 1.668 9.209 1.00 90.88 87 ASN A CA 1
ATOM 730 C C . ASN A 1 87 ? 1.721 1.058 9.190 1.00 90.88 87 ASN A C 1
ATOM 732 O O . ASN A 1 87 ? 0.909 1.391 10.048 1.00 90.88 87 ASN A O 1
ATOM 736 N N . LEU A 1 88 ? 1.447 0.121 8.279 1.00 92.00 88 LEU A N 1
ATOM 737 C CA . LEU A 1 88 ? 0.157 -0.563 8.218 1.00 92.00 88 LEU A CA 1
ATOM 738 C C . LEU A 1 88 ? -0.109 -1.399 9.468 1.00 92.00 88 LEU A C 1
ATOM 740 O O . LEU A 1 88 ? -1.182 -1.262 10.048 1.00 92.00 88 LEU A O 1
ATOM 744 N N . LYS A 1 89 ? 0.875 -2.181 9.931 1.00 91.75 89 LYS A N 1
ATOM 745 C CA . LYS A 1 89 ? 0.778 -2.952 11.181 1.00 91.75 89 LYS A CA 1
ATOM 746 C C . LYS A 1 89 ? 0.544 -2.060 12.402 1.00 91.75 89 LYS A C 1
ATOM 748 O O . LYS A 1 89 ? -0.155 -2.460 13.321 1.00 91.75 89 LYS A O 1
ATOM 753 N N . LYS A 1 90 ? 1.117 -0.851 12.420 1.00 92.25 90 LYS A N 1
ATOM 754 C CA . LYS A 1 90 ? 0.933 0.109 13.518 1.00 92.25 90 LYS A CA 1
ATOM 755 C C . LYS A 1 90 ? -0.449 0.769 13.508 1.00 92.25 90 LYS A C 1
ATOM 757 O O . LYS A 1 90 ? -1.000 1.050 14.568 1.00 92.25 90 LYS A O 1
ATOM 762 N N . ASN A 1 91 ? -0.976 1.060 12.321 1.00 92.44 91 ASN A N 1
ATOM 763 C CA . ASN A 1 91 ? -2.133 1.938 12.146 1.00 92.44 91 ASN A CA 1
ATOM 764 C C . ASN A 1 91 ? -3.417 1.190 11.754 1.00 92.44 91 ASN A C 1
ATOM 766 O O . ASN A 1 91 ? -4.451 1.833 11.590 1.00 92.44 91 ASN A O 1
ATOM 770 N N . SER A 1 92 ? -3.381 -0.136 11.604 1.00 94.25 92 SER A N 1
ATOM 771 C CA . SER A 1 92 ? -4.521 -0.934 11.127 1.00 94.25 92 SER A CA 1
ATOM 772 C C . SER A 1 92 ? -4.788 -2.130 12.035 1.00 94.25 92 SER A C 1
ATOM 774 O O . SER A 1 92 ? -3.847 -2.732 12.543 1.00 94.25 92 SER A O 1
ATOM 776 N N . GLN A 1 93 ? -6.056 -2.504 12.220 1.00 93.94 93 GLN A N 1
ATOM 777 C CA . GLN A 1 93 ? -6.423 -3.689 13.008 1.00 93.94 93 GLN A CA 1
ATOM 778 C C . GLN A 1 93 ? -6.116 -4.989 12.260 1.00 93.94 93 GLN A C 1
ATOM 780 O O . GLN A 1 93 ? -5.608 -5.940 12.849 1.00 93.94 93 GLN A O 1
ATOM 785 N N . LYS A 1 94 ? -6.421 -5.027 10.958 1.00 94.50 94 LYS A N 1
ATOM 786 C CA . LYS A 1 94 ? -6.131 -6.160 10.076 1.00 94.50 94 LYS A CA 1
ATOM 787 C C . LYS A 1 94 ? -5.332 -5.688 8.872 1.00 94.50 94 LYS A C 1
ATOM 789 O O . LYS A 1 94 ? -5.660 -4.671 8.262 1.00 94.50 94 LYS A O 1
ATOM 794 N N . VAL A 1 95 ? -4.295 -6.445 8.528 1.00 94.25 95 VAL A N 1
ATOM 795 C CA . VAL A 1 95 ? -3.452 -6.194 7.357 1.00 94.25 95 VAL A CA 1
ATOM 796 C C . VAL A 1 95 ? -3.508 -7.418 6.452 1.00 94.25 95 VAL A C 1
ATOM 798 O O . VAL A 1 95 ? -3.189 -8.520 6.888 1.00 94.25 95 VAL A O 1
ATOM 801 N N . TYR A 1 96 ? -3.894 -7.210 5.198 1.00 94.69 96 TYR A N 1
ATOM 802 C CA . TYR A 1 96 ? -3.921 -8.215 4.142 1.00 94.69 96 TYR A CA 1
ATOM 803 C C . TYR A 1 96 ? -2.850 -7.877 3.110 1.00 94.69 96 TYR A C 1
ATOM 805 O O . TYR A 1 96 ? -2.637 -6.708 2.785 1.00 94.69 96 TYR A O 1
ATOM 813 N N . ILE A 1 97 ? -2.183 -8.897 2.582 1.00 92.25 97 ILE A N 1
ATOM 814 C CA . ILE A 1 97 ? -1.154 -8.733 1.557 1.00 92.25 97 ILE A CA 1
ATOM 815 C C . ILE A 1 97 ? -1.688 -9.345 0.273 1.00 92.25 97 ILE A C 1
ATOM 817 O O . ILE A 1 97 ? -1.943 -10.545 0.218 1.00 92.25 97 ILE A O 1
ATOM 821 N N . LEU A 1 98 ? -1.860 -8.511 -0.747 1.00 90.25 98 LEU A N 1
ATOM 822 C CA . LEU A 1 98 ? -2.207 -8.946 -2.087 1.00 90.25 98 LEU A CA 1
ATOM 823 C C . LEU A 1 98 ? -0.922 -9.068 -2.900 1.00 90.25 98 LEU A C 1
ATOM 825 O O . LEU A 1 98 ? -0.312 -8.062 -3.263 1.00 90.25 98 LEU A O 1
ATOM 829 N N . ILE A 1 99 ? -0.498 -10.304 -3.132 1.00 87.19 99 ILE A N 1
ATOM 830 C CA . ILE A 1 99 ? 0.730 -10.624 -3.857 1.00 87.19 99 ILE A CA 1
ATOM 831 C C . ILE A 1 99 ? 0.404 -10.643 -5.351 1.00 87.19 99 ILE A C 1
ATOM 833 O O . ILE A 1 99 ? -0.335 -11.507 -5.812 1.00 87.19 99 ILE A O 1
ATOM 837 N N . HIS A 1 100 ? 0.941 -9.676 -6.090 1.00 79.94 100 HIS A N 1
ATOM 838 C CA . HIS A 1 100 ? 0.833 -9.598 -7.551 1.00 79.94 100 HIS A CA 1
ATOM 839 C C . HIS A 1 100 ? 1.959 -10.342 -8.251 1.00 79.94 100 HIS A C 1
ATOM 841 O O . HIS A 1 100 ? 1.761 -10.915 -9.315 1.00 79.94 100 HIS A O 1
ATOM 847 N N . ASP A 1 101 ? 3.142 -10.308 -7.649 1.00 70.19 101 ASP A N 1
ATOM 848 C CA . ASP A 1 101 ? 4.326 -10.974 -8.159 1.00 70.19 101 ASP A CA 1
ATOM 849 C C . ASP A 1 101 ? 5.189 -11.446 -6.989 1.00 70.19 101 ASP A C 1
ATOM 851 O O . ASP A 1 101 ? 5.181 -10.853 -5.903 1.00 70.19 101 ASP A O 1
ATOM 855 N N . LEU A 1 102 ? 5.918 -12.531 -7.209 1.00 69.56 102 LEU A N 1
ATOM 856 C CA . LEU A 1 102 ? 6.935 -13.008 -6.288 1.00 69.56 102 LEU A CA 1
ATOM 857 C C . LEU A 1 102 ? 8.262 -12.920 -7.018 1.00 69.56 102 LEU A C 1
ATOM 859 O O . LEU A 1 102 ? 8.599 -13.773 -7.836 1.00 69.56 102 LEU A O 1
ATOM 863 N N . GLU A 1 103 ? 9.041 -11.900 -6.678 1.00 61.25 103 GLU A N 1
ATOM 864 C CA . GLU A 1 103 ? 10.364 -11.674 -7.261 1.00 61.25 103 GLU A CA 1
ATOM 865 C C . GLU A 1 103 ? 11.318 -12.863 -7.068 1.00 61.25 103 GLU A C 1
ATOM 867 O O . GLU A 1 103 ? 12.252 -13.015 -7.846 1.00 61.25 103 GLU A O 1
ATOM 872 N N . SER A 1 104 ? 11.071 -13.721 -6.072 1.00 50.03 104 SER A N 1
ATOM 873 C CA . SER A 1 104 ? 11.790 -14.983 -5.855 1.00 50.03 104 SER A CA 1
ATOM 874 C C . SER A 1 104 ? 11.399 -16.105 -6.826 1.00 50.03 104 SER A C 1
ATOM 876 O O . SER A 1 104 ? 12.180 -17.033 -7.014 1.00 50.03 104 SER A O 1
ATOM 878 N N . LEU A 1 105 ? 10.209 -16.044 -7.436 1.00 56.59 105 LEU A N 1
ATOM 879 C CA . LEU A 1 105 ? 9.741 -16.992 -8.457 1.00 56.59 105 LEU A CA 1
ATOM 880 C C . LEU A 1 105 ? 10.030 -16.507 -9.880 1.00 56.59 105 LEU A C 1
ATOM 882 O O . LEU A 1 105 ? 10.100 -17.317 -10.806 1.00 56.59 105 LEU A O 1
ATOM 886 N N . ARG A 1 106 ? 10.227 -15.197 -10.072 1.00 59.97 106 ARG A N 1
ATOM 887 C CA . ARG A 1 106 ? 10.817 -14.679 -11.305 1.00 59.97 106 ARG A CA 1
ATOM 888 C C . ARG A 1 106 ? 12.252 -15.174 -11.378 1.00 59.97 106 ARG A C 1
ATOM 890 O O . ARG A 1 106 ? 13.111 -14.687 -10.653 1.00 59.97 106 ARG A O 1
ATOM 897 N N . PHE A 1 107 ? 12.506 -16.132 -12.267 1.00 50.06 107 PHE A N 1
ATOM 898 C CA . PHE A 1 107 ? 13.856 -16.564 -12.617 1.00 50.06 107 PHE A CA 1
ATOM 899 C C . PHE A 1 107 ? 14.690 -15.344 -13.034 1.00 50.06 107 PHE A C 1
ATOM 901 O O . PHE A 1 107 ? 14.678 -14.915 -14.188 1.00 50.06 107 PHE A O 1
ATOM 908 N N . LYS A 1 108 ? 15.437 -14.771 -12.089 1.00 49.31 108 LYS A N 1
ATOM 909 C CA . LYS A 1 108 ? 16.650 -14.042 -12.418 1.00 49.31 108 LYS A CA 1
ATOM 910 C C . LYS A 1 108 ? 17.660 -15.102 -12.796 1.00 49.31 108 LYS A C 1
ATOM 912 O O . LYS A 1 108 ? 17.999 -15.956 -11.985 1.00 49.31 108 LYS A O 1
ATOM 917 N N . ASN A 1 109 ? 18.102 -15.066 -14.041 1.00 46.75 109 ASN A N 1
ATOM 918 C CA . ASN A 1 109 ? 19.116 -15.958 -14.578 1.00 46.75 109 ASN A CA 1
ATOM 919 C C . ASN A 1 109 ? 20.515 -15.614 -14.019 1.00 46.75 109 ASN A C 1
ATOM 921 O O . ASN A 1 109 ? 21.463 -15.480 -14.780 1.00 46.75 109 ASN A O 1
ATOM 925 N N . ASP A 1 110 ? 20.621 -15.423 -12.703 1.00 50.25 110 ASP A N 1
ATOM 926 C CA . ASP A 1 110 ? 21.847 -15.118 -11.974 1.00 50.25 110 ASP A CA 1
ATOM 927 C C . ASP A 1 110 ? 21.974 -16.170 -10.868 1.00 50.25 110 ASP A C 1
ATOM 929 O O . ASP A 1 110 ? 21.209 -16.170 -9.906 1.00 50.25 110 ASP A O 1
ATOM 933 N N . GLY A 1 111 ? 22.900 -17.111 -11.066 1.00 47.75 111 GLY A N 1
ATOM 934 C CA . GLY A 1 111 ? 23.025 -18.403 -10.380 1.00 47.75 111 GLY A CA 1
ATOM 935 C C . GLY A 1 111 ? 23.347 -18.395 -8.882 1.00 47.75 111 GLY A C 1
ATOM 936 O O . GLY A 1 111 ? 24.213 -19.155 -8.465 1.00 47.75 111 GLY A O 1
ATOM 937 N N . ASN A 1 112 ? 22.662 -17.593 -8.069 1.00 46.03 112 ASN A N 1
ATOM 938 C CA . ASN A 1 112 ? 22.801 -17.612 -6.617 1.00 46.03 112 ASN A CA 1
ATOM 939 C C . ASN A 1 112 ? 21.476 -17.968 -5.936 1.00 46.03 112 ASN A C 1
ATOM 941 O O . ASN A 1 112 ? 20.461 -17.292 -6.095 1.00 46.03 112 ASN A O 1
ATOM 945 N N . ASN A 1 113 ? 21.529 -19.052 -5.162 1.00 41.22 113 ASN A N 1
ATOM 946 C CA . ASN A 1 113 ? 20.453 -19.561 -4.321 1.00 41.22 113 ASN A CA 1
ATOM 947 C C . ASN A 1 113 ? 19.979 -18.484 -3.334 1.00 41.22 113 ASN A C 1
ATOM 949 O O . ASN A 1 113 ? 20.779 -17.961 -2.559 1.00 41.22 113 ASN A O 1
ATOM 953 N N . PHE A 1 114 ? 18.681 -18.181 -3.337 1.00 50.38 114 PHE A N 1
ATOM 954 C CA . PHE A 1 114 ? 18.064 -17.299 -2.349 1.00 50.38 114 PHE A CA 1
ATOM 955 C C . PHE A 1 114 ? 17.404 -18.128 -1.242 1.00 50.38 114 PHE A C 1
ATOM 957 O O . PHE A 1 114 ? 16.421 -18.828 -1.487 1.00 50.38 114 PHE A O 1
ATOM 964 N N . GLU A 1 115 ? 17.925 -18.019 -0.019 1.00 43.91 115 GLU A N 1
ATOM 965 C CA . GLU A 1 115 ? 17.209 -18.407 1.199 1.00 43.91 115 GLU A CA 1
ATOM 966 C C . GLU A 1 115 ? 16.134 -17.355 1.520 1.00 43.91 115 GLU A C 1
ATOM 968 O O . GLU A 1 115 ? 16.374 -16.145 1.503 1.00 43.91 115 GLU A O 1
ATOM 973 N N . LEU A 1 116 ? 14.912 -17.828 1.765 1.00 43.56 116 LEU A N 1
ATOM 974 C CA . LEU A 1 116 ? 13.734 -17.014 2.062 1.00 43.56 116 LEU A CA 1
ATOM 975 C C . LEU A 1 116 ? 13.725 -16.595 3.536 1.00 43.56 116 LEU A C 1
ATOM 977 O O . LEU A 1 116 ? 13.062 -17.219 4.362 1.00 43.56 116 LEU A O 1
ATOM 981 N N . ASP A 1 117 ? 14.391 -15.491 3.856 1.00 42.91 117 ASP A N 1
ATOM 982 C CA . ASP A 1 117 ? 14.286 -14.850 5.172 1.00 42.91 117 ASP A CA 1
ATOM 983 C C . ASP A 1 117 ? 13.032 -13.955 5.233 1.00 42.91 117 ASP A C 1
ATOM 985 O O . ASP A 1 117 ? 13.081 -12.730 5.109 1.00 42.91 117 ASP A O 1
ATOM 989 N N . LEU A 1 118 ? 11.854 -14.578 5.356 1.00 39.03 118 LEU A N 1
ATOM 990 C CA . LEU A 1 118 ? 10.564 -13.869 5.358 1.00 39.03 118 LEU A CA 1
ATOM 991 C C . LEU A 1 118 ? 9.924 -13.661 6.740 1.00 39.03 118 LEU A C 1
ATOM 993 O O . LEU A 1 118 ? 8.819 -13.119 6.791 1.00 39.03 118 LEU A O 1
ATOM 997 N N . LEU A 1 119 ? 10.563 -14.029 7.858 1.00 38.19 119 LEU A N 1
ATOM 998 C CA . LEU A 1 119 ? 9.900 -13.996 9.178 1.00 38.19 119 LEU A CA 1
ATOM 999 C C . LEU A 1 119 ? 10.784 -13.615 10.385 1.00 38.19 119 LEU A C 1
ATOM 1001 O O . LEU A 1 119 ? 10.594 -14.169 11.464 1.00 38.19 119 LEU A O 1
ATOM 1005 N N . ASN A 1 120 ? 11.656 -12.610 10.253 1.00 34.69 120 ASN A N 1
ATOM 1006 C CA . ASN A 1 120 ? 12.241 -11.911 11.413 1.00 34.69 120 ASN A CA 1
ATOM 1007 C C . ASN A 1 120 ? 11.871 -10.418 11.433 1.00 34.69 120 ASN A C 1
ATOM 1009 O O . ASN A 1 120 ? 12.126 -9.711 10.428 1.00 34.69 120 ASN A O 1
#

pLDDT: mean 74.09, std 17.27, range [34.69, 94.69]